Protein AF-A0A816P0X6-F1 (afdb_monomer_lite)

pLDDT: mean 77.5, std 14.36, range [36.81, 95.94]

Sequence (142 aa):
MWVSNVVLVALYEQNDKPSSALEFIQQKLGGPSVSDYKKLQSEKSDLQIKDNEVFAKHQGTLRENFYMIGWNGNGVYRVLKIDQLDATELNLSEDFTAYTKKECYELLKRIHKENKATGGLKFVTLCYGIIGLCSFVSSYGR

Organism: Brassica napus (NCBI:txid3708)

Secondary structure (DSSP, 8-state):
-----PPP-----TTS--S-HHHHHHHHHTPPPHHHHHHHHHHHHHHHHHHHHHHHHHHTT---EEEEEEE-SSS-EEEEEEEEEETTEEEEEEEEEEE-HHHHHHHHHHHHHHTGGGT--------S--------------

Radius of gyration: 30.22 Å; chains: 1; bounding box: 67×40×77 Å

InterPro domains:
  IPR026060 Associate of Myc 1 [PTHR13168] (7-104)

Structure (mmCIF, N/CA/C/O backbone):
data_AF-A0A816P0X6-F1
#
_entry.id   AF-A0A816P0X6-F1
#
loop_
_atom_site.group_PDB
_atom_site.id
_atom_site.type_symbol
_atom_site.label_atom_id
_atom_site.label_alt_id
_atom_site.label_comp_id
_atom_site.label_asym_id
_atom_site.label_entity_id
_atom_site.label_seq_id
_atom_site.pdbx_PDB_ins_code
_atom_site.Cartn_x
_atom_site.Cartn_y
_atom_site.Cartn_z
_atom_site.occupancy
_atom_site.B_iso_or_equiv
_atom_site.auth_seq_id
_atom_site.auth_comp_id
_atom_site.auth_asym_id
_atom_site.auth_atom_id
_atom_site.pdbx_PDB_model_num
ATOM 1 N N . MET A 1 1 ? -37.899 25.932 14.305 1.00 36.81 1 MET A N 1
ATOM 2 C CA . MET A 1 1 ? -37.951 24.630 15.000 1.00 36.81 1 MET A CA 1
ATOM 3 C C . MET A 1 1 ? -38.553 24.899 16.372 1.00 36.81 1 MET A C 1
ATOM 5 O O . MET A 1 1 ? -37.946 25.641 17.132 1.00 36.81 1 MET A O 1
ATOM 9 N N . TRP A 1 2 ? -39.789 24.466 16.628 1.00 37.56 2 TRP A N 1
ATOM 10 C CA . TRP A 1 2 ? -40.467 24.733 17.901 1.00 37.56 2 TRP A CA 1
ATOM 11 C C . TRP A 1 2 ? -39.951 23.751 18.952 1.00 37.56 2 TRP A C 1
ATOM 13 O O . TRP A 1 2 ? -40.060 22.543 18.761 1.00 37.56 2 TRP A O 1
ATOM 23 N N . VAL A 1 3 ? -39.364 24.259 20.035 1.00 46.69 3 VAL A N 1
ATOM 24 C CA . VAL A 1 3 ? -39.043 23.442 21.209 1.00 46.69 3 VAL A CA 1
ATOM 25 C C . VAL A 1 3 ? -40.309 23.377 22.057 1.00 46.69 3 VAL A C 1
ATOM 27 O O . VAL A 1 3 ? -40.685 24.352 22.704 1.00 46.69 3 VAL A O 1
ATOM 30 N N . SER A 1 4 ? -41.009 22.249 22.007 1.00 46.84 4 SER A N 1
ATOM 31 C CA . SER A 1 4 ? -42.139 21.970 22.891 1.00 46.84 4 SER A CA 1
ATOM 32 C C . SER A 1 4 ? -41.598 21.544 24.256 1.00 46.84 4 SER A C 1
ATOM 34 O O . SER A 1 4 ? -41.082 20.439 24.397 1.00 46.84 4 SER A O 1
ATOM 36 N N . ASN A 1 5 ? -41.702 22.407 25.267 1.00 45.88 5 ASN A N 1
ATOM 37 C CA . ASN A 1 5 ? -41.399 22.026 26.647 1.00 45.88 5 ASN A CA 1
ATOM 38 C C . ASN A 1 5 ? -42.607 21.287 27.232 1.00 45.88 5 ASN A C 1
ATOM 40 O O . ASN A 1 5 ? -43.626 21.905 27.535 1.00 45.88 5 ASN A O 1
ATOM 44 N N . VAL A 1 6 ? -42.503 19.966 27.379 1.00 63.97 6 VAL A N 1
ATOM 45 C CA . VAL A 1 6 ? -43.504 19.155 28.084 1.00 63.97 6 VAL A CA 1
ATOM 46 C C . VAL A 1 6 ? -43.040 18.990 29.528 1.00 63.97 6 VAL A C 1
ATOM 48 O O . VAL A 1 6 ? -41.991 18.403 29.781 1.00 63.97 6 VAL A O 1
ATOM 51 N N . VAL A 1 7 ? -43.808 19.526 30.478 1.00 60.81 7 VAL A N 1
ATOM 52 C CA . VAL A 1 7 ? -43.558 19.357 31.916 1.00 60.81 7 VAL A CA 1
ATOM 53 C C . VAL A 1 7 ? -44.430 18.214 32.418 1.00 60.81 7 VAL A C 1
ATOM 55 O O . VAL A 1 7 ? -45.655 18.289 32.337 1.00 60.81 7 VAL A O 1
ATOM 58 N N . LEU A 1 8 ? -43.807 17.155 32.933 1.00 60.16 8 LEU A N 1
ATOM 59 C CA . LEU A 1 8 ? -44.525 16.053 33.564 1.00 60.16 8 LEU A CA 1
ATOM 60 C C . LEU A 1 8 ? -44.734 16.374 35.049 1.00 60.16 8 LEU A C 1
ATOM 62 O O . LEU A 1 8 ? -43.766 16.587 35.777 1.00 60.16 8 LEU A O 1
ATOM 66 N N . VAL A 1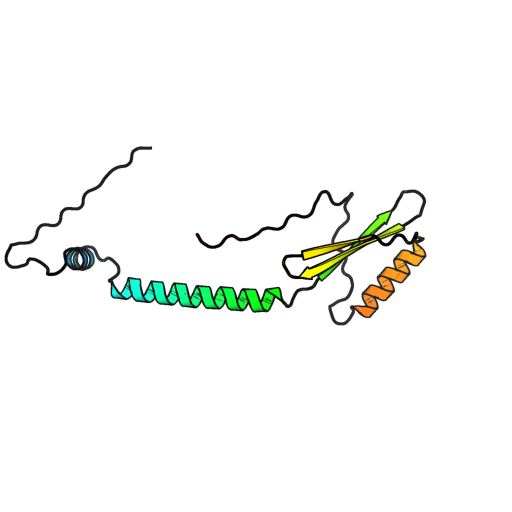 9 ? -45.989 16.408 35.499 1.00 61.00 9 VAL A N 1
ATOM 67 C CA . VAL A 1 9 ? -46.348 16.649 36.903 1.00 61.00 9 VAL A CA 1
ATOM 68 C C . VAL A 1 9 ? -46.955 15.372 37.469 1.00 61.00 9 VAL A C 1
ATOM 70 O O . VAL A 1 9 ? -47.988 14.914 36.988 1.00 61.00 9 VAL A O 1
ATOM 73 N N . ALA A 1 10 ? -46.320 14.800 38.490 1.00 64.00 10 ALA A N 1
ATOM 74 C CA . ALA A 1 10 ? -46.867 13.688 39.256 1.00 64.00 10 ALA A CA 1
ATOM 75 C C . ALA A 1 10 ? -47.140 14.166 40.689 1.00 64.00 10 ALA A C 1
ATOM 77 O O . ALA A 1 10 ? -46.236 14.665 41.360 1.00 64.00 10 ALA A O 1
ATOM 78 N N . LEU A 1 11 ? -48.395 14.060 41.131 1.00 65.38 11 LEU A N 1
ATOM 79 C CA . LEU A 1 11 ? -48.824 14.446 42.476 1.00 65.38 11 LEU A CA 1
ATOM 80 C C . LEU A 1 11 ? -48.692 13.249 43.426 1.00 65.38 11 LEU A C 1
ATOM 82 O O . LEU A 1 11 ? -48.991 12.118 43.045 1.00 65.38 11 LEU A O 1
ATOM 86 N N . TYR A 1 12 ? -48.254 13.509 44.656 1.00 63.94 12 TYR A N 1
ATOM 87 C CA . TYR A 1 12 ? -48.235 12.546 45.759 1.00 63.94 12 TYR A CA 1
ATOM 88 C C . TYR A 1 12 ? -48.976 13.146 46.959 1.00 63.94 12 TYR A C 1
ATOM 90 O O . TYR A 1 12 ? -48.943 14.362 47.167 1.00 63.94 12 TYR A O 1
ATOM 98 N N . GLU A 1 13 ? -49.643 12.310 47.751 1.00 72.69 13 GLU A N 1
ATOM 99 C CA . GLU A 1 13 ? -50.240 12.739 49.017 1.00 72.69 13 GLU A CA 1
ATOM 100 C C . GLU A 1 13 ? -49.154 12.930 50.084 1.00 72.69 13 GLU A C 1
ATOM 102 O O . GLU A 1 13 ? -48.095 12.306 50.038 1.00 72.69 13 GLU A O 1
ATOM 107 N N . GLN A 1 14 ? -49.389 13.816 51.053 1.00 61.03 14 GLN A N 1
ATOM 108 C CA . GLN A 1 14 ? -48.359 14.271 51.998 1.00 61.03 14 GLN A CA 1
ATOM 109 C C . GLN A 1 14 ? -47.776 13.138 52.867 1.00 61.03 14 GLN A C 1
ATOM 111 O O . GLN A 1 14 ? -46.626 13.237 53.291 1.00 61.03 14 GLN A O 1
ATOM 116 N N . ASN A 1 15 ? -48.539 12.057 53.063 1.00 64.06 15 ASN A N 1
ATOM 117 C CA . ASN A 1 15 ? -48.121 10.853 53.787 1.00 64.06 15 ASN A CA 1
ATOM 118 C C . ASN A 1 15 ? -47.362 9.834 52.912 1.00 64.06 15 ASN A C 1
ATOM 120 O O . ASN A 1 15 ? -46.619 9.025 53.456 1.00 64.06 15 ASN A O 1
ATOM 124 N N . ASP A 1 16 ? -47.480 9.922 51.583 1.00 64.94 16 ASP A N 1
ATOM 125 C CA . ASP A 1 16 ? -46.831 9.037 50.597 1.00 64.94 16 ASP A CA 1
ATOM 126 C C . ASP A 1 16 ? -45.695 9.748 49.841 1.00 64.94 16 ASP A C 1
ATOM 128 O O . ASP A 1 16 ? -45.273 9.330 48.758 1.00 64.94 16 ASP A O 1
ATOM 132 N N . LYS A 1 17 ? -45.201 10.865 50.389 1.00 68.94 17 LYS A N 1
ATOM 133 C CA . LYS A 1 17 ? -44.130 11.651 49.778 1.00 68.94 17 LYS A CA 1
ATOM 134 C C . LYS A 1 17 ? -42.867 10.792 49.633 1.00 68.94 17 LYS A C 1
ATOM 136 O O . LYS A 1 17 ? -42.274 10.420 50.647 1.00 68.94 17 LYS A O 1
ATOM 141 N N . PRO A 1 18 ? -42.402 10.521 48.401 1.00 68.50 18 PRO A N 1
ATOM 142 C CA . PRO A 1 18 ? -41.218 9.705 48.194 1.00 68.50 18 PRO A CA 1
ATOM 143 C C . PRO A 1 18 ? -39.973 10.435 48.708 1.00 68.50 18 PRO A C 1
ATOM 145 O O . PRO A 1 18 ? -39.845 11.656 48.582 1.00 68.50 18 PRO A O 1
ATOM 148 N N . SER A 1 19 ? -39.021 9.673 49.243 1.00 75.62 19 SER A N 1
ATOM 149 C CA . SER A 1 19 ? -37.697 10.169 49.646 1.00 75.62 19 SER A CA 1
ATOM 150 C C . SER A 1 19 ? -36.894 10.723 48.460 1.00 75.62 19 SER A C 1
ATOM 152 O O . SER A 1 19 ? -36.044 11.593 48.643 1.00 75.62 19 SER A O 1
ATOM 154 N N . SER A 1 20 ? -37.191 10.258 47.241 1.00 78.56 20 SER A N 1
ATOM 155 C CA . SER A 1 20 ? -36.608 10.716 45.981 1.00 78.56 20 SER A CA 1
ATOM 156 C C . SER A 1 20 ? -37.688 10.852 44.906 1.00 78.56 20 SER A C 1
ATOM 158 O O . SER A 1 20 ? -38.315 9.873 44.499 1.00 78.56 20 SER A O 1
ATOM 160 N N . ALA A 1 21 ? -37.880 12.070 44.393 1.00 72.06 21 ALA A N 1
ATOM 161 C CA . ALA A 1 21 ? -38.797 12.317 43.278 1.00 72.06 21 ALA A CA 1
ATOM 162 C C . ALA A 1 21 ? -38.399 11.526 42.016 1.00 72.06 21 ALA A C 1
ATOM 164 O O . ALA A 1 21 ? -39.260 11.117 41.242 1.00 72.06 21 ALA A O 1
ATOM 165 N N . LEU A 1 22 ? -37.098 11.276 41.830 1.00 72.06 22 LEU A N 1
ATOM 166 C CA . LEU A 1 22 ? -36.571 10.558 40.673 1.00 72.06 22 LEU A CA 1
ATOM 167 C C . LEU A 1 22 ? -36.941 9.068 40.710 1.00 72.06 22 LEU A C 1
ATOM 169 O O . LEU A 1 22 ? -37.373 8.522 39.699 1.00 72.06 22 LEU A O 1
ATOM 173 N N . GLU A 1 23 ? -36.839 8.431 41.880 1.00 71.62 23 GLU A N 1
ATOM 174 C CA . GLU A 1 23 ? -37.209 7.018 42.062 1.00 71.62 23 GLU A CA 1
ATOM 175 C C . GLU A 1 23 ? -38.715 6.802 41.903 1.00 71.62 23 GLU A C 1
ATOM 177 O O . GLU A 1 23 ? -39.139 5.836 41.274 1.00 71.62 23 GLU A O 1
ATOM 182 N N . PHE A 1 24 ? -39.529 7.734 42.408 1.00 73.62 24 PHE A N 1
ATOM 183 C CA . PHE A 1 24 ? -40.983 7.693 42.249 1.00 73.62 24 PHE A CA 1
ATOM 184 C C . PHE A 1 24 ? -41.404 7.751 40.778 1.00 73.62 24 PHE A C 1
ATOM 186 O O . PHE A 1 24 ? -42.234 6.961 40.326 1.00 73.62 24 PHE A O 1
ATOM 193 N N . ILE A 1 25 ? -40.792 8.659 40.013 1.00 74.62 25 ILE A N 1
ATOM 194 C CA . ILE A 1 25 ? -41.027 8.785 38.572 1.00 74.62 25 ILE A CA 1
ATOM 195 C C . ILE A 1 25 ? -40.566 7.514 37.843 1.00 74.62 25 ILE A C 1
ATOM 197 O O . ILE A 1 25 ? -41.308 6.992 37.011 1.00 74.62 25 ILE A O 1
ATOM 201 N N . GLN A 1 26 ? -39.389 6.972 38.179 1.00 72.94 26 GLN A N 1
ATOM 202 C CA . GLN A 1 26 ? -38.873 5.730 37.590 1.00 72.94 26 G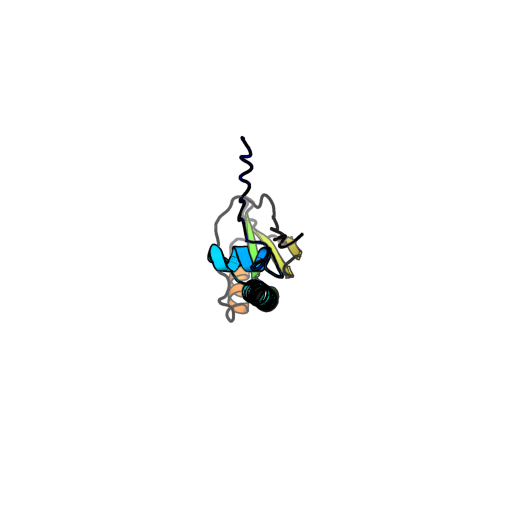LN A CA 1
ATOM 203 C C . GLN A 1 26 ? -39.794 4.531 37.858 1.00 72.94 26 GLN A C 1
ATOM 205 O O . GLN A 1 26 ? -40.120 3.805 36.919 1.00 72.94 26 GLN A O 1
ATOM 210 N N . GLN A 1 27 ? -40.274 4.363 39.096 1.00 71.06 27 GLN A N 1
ATOM 211 C CA . GLN A 1 27 ? -41.206 3.292 39.467 1.00 71.06 27 GLN A CA 1
ATOM 212 C C . GLN A 1 27 ? -42.554 3.395 38.749 1.00 71.06 27 GLN A C 1
ATOM 214 O O . GLN A 1 27 ? -43.116 2.374 38.360 1.00 71.06 27 GLN A O 1
ATOM 219 N N . LYS A 1 28 ? -43.102 4.607 38.597 1.00 73.56 28 LYS A N 1
ATOM 220 C CA . LYS A 1 28 ? -44.436 4.809 38.010 1.00 73.56 28 LYS A CA 1
ATOM 221 C C . LYS A 1 28 ? -44.445 4.799 36.485 1.00 73.56 28 LYS A C 1
ATOM 223 O O . LYS A 1 28 ? -45.456 4.413 35.906 1.00 73.56 28 LYS A O 1
ATOM 228 N N . LEU A 1 29 ? -43.357 5.224 35.845 1.00 71.56 29 LEU A N 1
ATOM 229 C CA . LEU A 1 29 ? -43.274 5.345 34.385 1.00 71.56 29 LEU A CA 1
ATOM 230 C C . LEU A 1 29 ? -42.446 4.236 33.720 1.00 71.56 29 LEU A C 1
ATOM 232 O O . LEU A 1 29 ? -42.415 4.170 32.496 1.00 71.56 29 LEU A O 1
ATOM 236 N N . GLY A 1 30 ? -41.795 3.363 34.498 1.00 67.62 30 GLY A N 1
ATOM 237 C CA . GLY A 1 30 ? -41.038 2.219 33.975 1.00 67.62 30 GLY A CA 1
ATOM 238 C C . GLY A 1 30 ? -39.676 2.588 33.378 1.00 67.62 30 GLY A C 1
ATOM 239 O O . GLY A 1 30 ? -39.254 1.991 32.391 1.00 67.62 30 GLY A O 1
ATOM 240 N N . GLY A 1 31 ? -38.998 3.590 33.946 1.00 69.94 31 GLY A N 1
ATOM 241 C CA . GLY A 1 31 ? -37.660 4.006 33.513 1.00 69.94 31 GLY A CA 1
ATOM 242 C C . GLY A 1 31 ? -36.542 3.134 34.108 1.00 69.94 31 GLY A C 1
ATOM 243 O O . GLY A 1 31 ? -36.742 2.548 35.173 1.00 69.94 31 GLY A O 1
ATOM 244 N N . PRO A 1 32 ? -35.353 3.067 33.475 1.00 70.38 32 PRO A N 1
ATOM 245 C CA . PRO A 1 32 ? -34.205 2.356 34.035 1.00 70.38 32 PRO A CA 1
ATOM 246 C C . PRO A 1 32 ? -33.870 2.881 35.434 1.00 70.38 32 PRO A C 1
ATOM 248 O O . PRO A 1 32 ? -33.910 4.090 35.679 1.00 70.38 32 PRO A O 1
ATOM 251 N N . SER A 1 33 ? -33.535 1.982 36.356 1.00 76.25 33 SER A N 1
ATOM 252 C CA . SER A 1 33 ? -33.156 2.358 37.718 1.00 76.25 33 SER A CA 1
ATOM 253 C C . SER A 1 33 ? -31.778 3.028 37.747 1.00 76.25 33 SER A C 1
ATOM 255 O O . SER A 1 33 ? -30.953 2.857 36.847 1.00 76.25 33 SER A O 1
ATOM 257 N N . VAL A 1 34 ? -31.468 3.757 38.822 1.00 76.00 34 VAL A N 1
ATOM 258 C CA . VAL A 1 34 ? -30.124 4.333 39.046 1.00 76.00 34 VAL A CA 1
ATOM 259 C C . VAL A 1 34 ? -29.024 3.258 39.001 1.00 76.00 34 VAL A C 1
ATOM 261 O O . VAL A 1 34 ? -27.924 3.516 38.507 1.00 76.00 34 VAL A O 1
ATOM 264 N N . SER A 1 35 ? -29.311 2.041 39.476 1.00 78.88 35 SER A N 1
ATOM 265 C CA . SER A 1 35 ? -28.407 0.891 39.362 1.00 78.88 35 SER A CA 1
ATOM 266 C C . SER A 1 35 ? -28.194 0.443 37.919 1.00 78.88 35 SER A C 1
ATOM 268 O O . SER A 1 35 ? -27.059 0.133 37.558 1.00 78.88 35 SER A O 1
ATOM 270 N N . ASP A 1 36 ? -29.235 0.470 37.085 1.00 82.38 36 ASP A N 1
ATOM 271 C CA . ASP A 1 36 ? -29.125 0.124 35.665 1.00 82.38 36 ASP A CA 1
ATOM 272 C C . ASP A 1 36 ? -28.251 1.138 34.928 1.00 82.38 36 ASP A C 1
ATOM 274 O O . ASP A 1 36 ? -27.363 0.751 34.172 1.00 82.38 36 ASP A O 1
ATOM 278 N N . TYR A 1 37 ? -28.410 2.434 35.221 1.00 77.56 37 TYR A N 1
ATOM 279 C CA . TYR A 1 37 ? -27.536 3.472 34.669 1.00 77.56 37 TYR A CA 1
ATOM 280 C C . TYR A 1 37 ? -26.075 3.273 35.075 1.00 77.56 37 TYR A C 1
ATOM 282 O O . TYR A 1 37 ? -25.192 3.354 34.225 1.00 77.56 37 TYR A O 1
ATOM 290 N N . LYS A 1 38 ? -25.794 2.979 36.350 1.00 83.88 38 LYS A N 1
ATOM 291 C CA . LYS A 1 38 ? -24.420 2.705 36.806 1.00 83.88 38 LYS A CA 1
ATOM 292 C C . LYS A 1 38 ? -23.825 1.475 36.123 1.00 83.88 38 LYS A C 1
ATOM 294 O O . LYS A 1 38 ? -22.668 1.511 35.711 1.00 83.88 38 LYS A O 1
ATOM 299 N N . LYS A 1 39 ? -24.616 0.410 35.975 1.00 90.25 39 LYS A N 1
ATOM 300 C CA . LYS A 1 39 ? -24.197 -0.823 35.305 1.00 90.25 39 LYS A CA 1
ATOM 301 C C . LYS A 1 39 ? -23.880 -0.580 33.829 1.00 90.25 39 LYS A C 1
ATOM 303 O O . LYS A 1 39 ? -22.818 -0.982 33.371 1.00 90.25 39 LYS A O 1
ATOM 308 N N . LEU A 1 40 ? -24.744 0.147 33.122 1.00 87.12 40 LEU A N 1
ATOM 309 C CA . LEU A 1 40 ? -24.527 0.528 31.725 1.00 87.12 40 LEU A CA 1
ATOM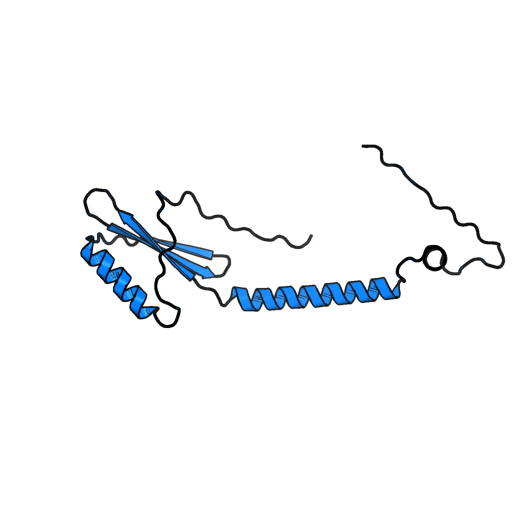 310 C C . LEU A 1 40 ? -23.298 1.425 31.545 1.00 87.12 40 LEU A C 1
ATOM 312 O O . LEU A 1 40 ? -22.570 1.275 30.569 1.00 87.12 40 LEU A O 1
ATOM 316 N N . GLN A 1 41 ? -23.036 2.343 32.480 1.00 81.75 41 GLN A N 1
ATOM 317 C CA . GLN A 1 41 ? -21.824 3.166 32.435 1.00 81.75 41 GLN A CA 1
ATOM 318 C C . GLN A 1 41 ? -20.563 2.317 32.617 1.00 81.75 41 GLN A C 1
ATOM 320 O O . GLN A 1 41 ? -19.593 2.515 31.887 1.00 81.75 41 GLN A O 1
ATOM 325 N N . SER A 1 42 ? -20.585 1.340 33.531 1.00 90.81 42 SER A N 1
ATOM 326 C CA . SER A 1 42 ? -19.487 0.376 33.678 1.00 90.81 42 SER A CA 1
ATOM 327 C C . SER A 1 42 ? -19.270 -0.400 32.382 1.00 90.81 42 SER A C 1
ATOM 329 O O . SER A 1 42 ? -18.167 -0.400 31.853 1.00 90.81 42 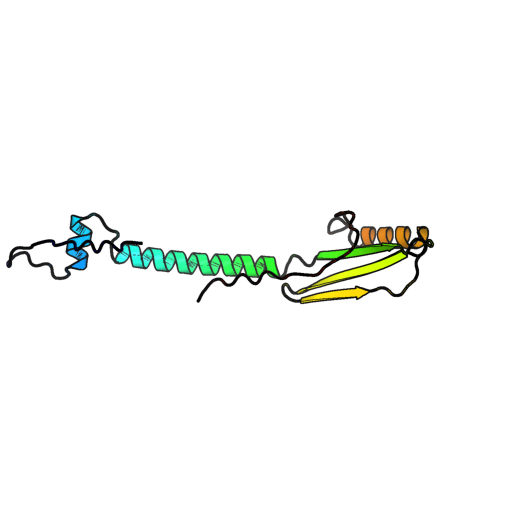SER A O 1
ATOM 331 N N . GLU A 1 43 ? -20.333 -0.969 31.812 1.00 91.31 43 GLU A N 1
ATOM 332 C CA . GLU A 1 43 ? -20.252 -1.759 30.581 1.00 91.31 43 GLU A CA 1
ATOM 333 C C . GLU A 1 43 ? -19.739 -0.938 29.392 1.00 91.31 43 GLU A C 1
ATOM 335 O O . GLU A 1 43 ? -18.889 -1.406 28.638 1.00 91.31 43 GLU A O 1
ATOM 340 N N . LYS A 1 44 ? -20.186 0.316 29.251 1.00 87.31 44 LYS A N 1
ATOM 341 C CA . LYS A 1 44 ? -19.668 1.236 28.231 1.00 87.31 44 LYS A CA 1
ATOM 342 C C . LYS A 1 44 ? -18.174 1.505 28.424 1.00 87.31 44 LYS A C 1
ATOM 344 O O . LYS A 1 44 ? -17.443 1.547 27.440 1.00 87.31 44 LYS A O 1
ATOM 349 N N . SER A 1 45 ? -17.728 1.658 29.669 1.00 90.56 45 SER A N 1
ATOM 350 C CA . SER A 1 45 ? -16.311 1.853 30.005 1.00 90.56 45 SER A CA 1
ATOM 351 C C . SER A 1 45 ? -15.484 0.621 29.630 1.00 90.56 45 SER A C 1
ATOM 353 O O . SER A 1 45 ? -14.454 0.737 28.970 1.00 90.56 45 SER A O 1
ATOM 355 N N . ASP A 1 46 ? -15.973 -0.567 29.989 1.00 93.75 46 ASP A N 1
ATOM 356 C CA . ASP A 1 46 ? -15.319 -1.847 29.708 1.00 93.75 46 ASP A CA 1
ATOM 357 C C . ASP A 1 46 ? -15.243 -2.131 28.200 1.00 93.75 46 ASP A C 1
ATOM 359 O O . ASP A 1 46 ? -14.219 -2.599 27.694 1.00 93.75 46 ASP A O 1
ATOM 363 N N . LEU A 1 47 ? -16.311 -1.816 27.459 1.00 88.94 47 LEU A N 1
ATOM 364 C CA . LEU A 1 47 ? -16.340 -1.885 25.996 1.00 88.94 47 LEU A CA 1
ATOM 365 C C . LEU A 1 47 ? -15.336 -0.919 25.373 1.00 88.94 47 LEU A C 1
ATOM 367 O O . LEU A 1 47 ? -14.617 -1.299 24.459 1.00 88.94 47 LEU A O 1
ATOM 371 N N . GLN A 1 48 ? -15.235 0.298 25.900 1.00 86.12 48 GLN A N 1
ATOM 372 C CA . GLN A 1 48 ? -14.298 1.299 25.401 1.00 86.12 48 GLN A CA 1
ATOM 373 C C . GLN A 1 48 ? -12.838 0.877 25.629 1.00 86.12 48 GLN A C 1
ATOM 375 O O . GLN A 1 48 ? -11.982 1.111 24.778 1.00 86.12 48 GLN A O 1
ATOM 380 N N . ILE A 1 49 ? -12.550 0.193 26.739 1.00 89.56 49 ILE A N 1
ATOM 381 C CA . ILE A 1 49 ? -11.239 -0.418 26.993 1.00 89.56 49 ILE A CA 1
ATOM 382 C C . ILE A 1 49 ? -10.967 -1.548 25.995 1.00 89.56 49 ILE A C 1
ATOM 384 O O . ILE A 1 49 ? -9.881 -1.591 25.420 1.00 89.56 49 ILE A O 1
ATOM 388 N N . LYS A 1 50 ? -11.944 -2.430 25.747 1.00 86.12 50 LYS A N 1
ATOM 389 C CA . LYS A 1 50 ? -11.812 -3.507 24.752 1.00 86.12 50 LYS A CA 1
ATOM 390 C C . LYS A 1 50 ? -11.606 -2.975 23.340 1.00 86.12 50 LYS A C 1
ATOM 392 O O . LYS A 1 50 ? -10.742 -3.493 22.641 1.00 86.12 50 LYS A O 1
ATOM 397 N N . ASP A 1 51 ? -12.342 -1.947 22.934 1.00 81.12 51 ASP A N 1
ATOM 398 C CA . ASP A 1 51 ? -12.171 -1.305 21.630 1.00 81.12 51 ASP A CA 1
ATOM 399 C C . ASP A 1 51 ? -10.772 -0.706 21.502 1.00 81.12 51 ASP A C 1
ATOM 401 O O . ASP A 1 51 ? -10.093 -0.942 20.504 1.00 81.12 51 ASP A O 1
ATOM 405 N N . ASN A 1 52 ? -10.290 -0.011 22.537 1.00 80.56 52 ASN A N 1
ATOM 406 C CA . ASN A 1 52 ? -8.932 0.529 22.561 1.00 80.56 52 ASN A CA 1
ATOM 407 C C . ASN A 1 52 ? -7.865 -0.576 22.522 1.00 80.56 52 ASN A C 1
ATOM 409 O O . ASN A 1 52 ? -6.849 -0.426 21.848 1.00 80.56 52 ASN A O 1
ATOM 413 N N . GLU A 1 53 ? -8.081 -1.698 23.209 1.00 82.81 53 GLU A N 1
ATOM 414 C CA . GLU A 1 53 ? -7.164 -2.841 23.205 1.00 82.81 53 GLU A CA 1
ATOM 415 C C . GLU A 1 53 ? -7.141 -3.544 21.839 1.00 82.81 53 GLU A C 1
ATOM 417 O O . GLU A 1 53 ? -6.073 -3.881 21.324 1.00 82.81 53 GLU A O 1
ATOM 422 N N . VAL A 1 54 ? -8.309 -3.746 21.223 1.00 77.44 54 VAL A N 1
ATOM 423 C CA . VAL A 1 54 ? -8.437 -4.283 19.863 1.00 77.44 54 VAL A CA 1
ATOM 424 C C . VAL A 1 54 ? -7.767 -3.336 18.874 1.00 77.44 54 VAL A C 1
ATOM 426 O O . VAL A 1 54 ? -6.982 -3.794 18.045 1.00 77.44 54 VAL A O 1
ATOM 429 N N . PHE A 1 55 ? -8.000 -2.031 18.992 1.00 67.62 55 PHE A N 1
ATOM 430 C CA . PHE A 1 55 ? -7.356 -1.021 18.164 1.00 67.62 55 PHE A CA 1
ATOM 431 C C . PHE A 1 55 ? -5.832 -1.059 18.323 1.00 67.62 55 PHE A C 1
ATOM 43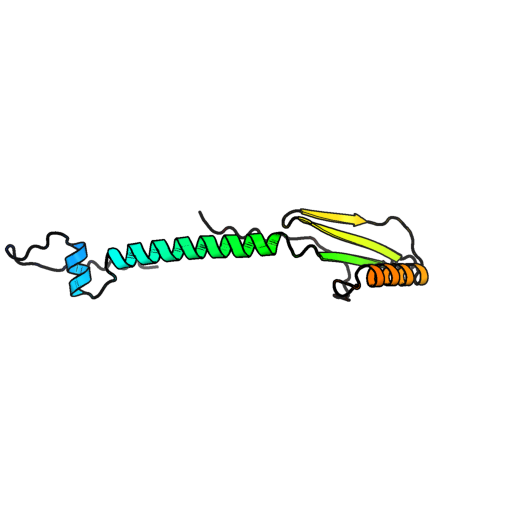3 O O . PHE A 1 55 ? -5.131 -1.189 17.325 1.00 67.62 55 PHE A O 1
ATOM 440 N N . ALA A 1 56 ? -5.309 -1.077 19.552 1.00 67.50 56 ALA A N 1
ATOM 441 C CA . ALA A 1 56 ? -3.872 -1.163 19.819 1.00 67.50 56 ALA A CA 1
ATOM 442 C C . ALA A 1 56 ? -3.236 -2.451 19.259 1.00 67.50 56 ALA A C 1
ATOM 444 O O . ALA A 1 56 ? -2.134 -2.414 18.711 1.00 67.50 56 ALA A O 1
ATOM 445 N N . LYS A 1 57 ? -3.941 -3.589 19.327 1.00 66.19 57 LYS A N 1
ATOM 446 C CA . LYS A 1 57 ? -3.492 -4.860 18.728 1.00 66.19 57 LYS A CA 1
ATOM 447 C C . LYS A 1 57 ? -3.433 -4.808 17.195 1.00 66.19 57 LYS A C 1
ATOM 449 O O . LYS A 1 57 ? -2.546 -5.420 16.599 1.00 66.19 57 LYS A O 1
ATOM 454 N N . HIS A 1 58 ? -4.345 -4.080 16.550 1.00 60.16 58 HIS A N 1
ATOM 455 C CA . HIS A 1 58 ? -4.398 -3.965 15.086 1.00 60.16 58 HIS A CA 1
ATOM 456 C C . HIS A 1 58 ? -3.527 -2.823 14.534 1.00 60.16 58 HIS A C 1
ATOM 458 O O . HIS A 1 58 ? -3.038 -2.911 13.411 1.00 60.16 58 HIS A O 1
ATOM 464 N N . GLN A 1 59 ? -3.258 -1.786 15.332 1.00 55.16 59 GLN A N 1
ATOM 465 C CA . GLN A 1 59 ? -2.433 -0.633 14.958 1.00 55.16 59 GLN A CA 1
ATOM 466 C C . GLN A 1 59 ? -0.957 -1.009 14.726 1.00 55.16 59 GLN A C 1
ATOM 468 O O . GLN A 1 59 ? -0.280 -0.376 13.921 1.00 55.16 59 GLN A O 1
ATOM 473 N N . GLY A 1 60 ? -0.461 -2.055 15.400 1.00 51.88 60 GLY A N 1
ATOM 474 C CA . GLY A 1 60 ? 0.924 -2.529 15.281 1.00 51.88 60 GLY A CA 1
ATOM 475 C C . GLY A 1 60 ? 1.165 -3.644 14.254 1.00 51.88 60 GLY A C 1
ATOM 476 O O . GLY A 1 60 ? 2.310 -4.056 14.087 1.00 51.88 60 GLY A O 1
ATOM 477 N N . THR A 1 61 ? 0.125 -4.172 13.597 1.00 52.34 61 THR A N 1
ATOM 478 C CA . THR A 1 61 ? 0.220 -5.440 12.839 1.00 52.34 61 THR A CA 1
ATOM 479 C C . THR A 1 61 ? 0.017 -5.323 11.329 1.00 52.34 61 THR A C 1
ATOM 481 O O . THR A 1 61 ? 0.347 -6.265 10.611 1.00 52.34 61 THR A O 1
ATOM 484 N N . LEU A 1 62 ? -0.437 -4.179 10.812 1.00 57.06 62 LEU A N 1
ATOM 485 C CA . LEU A 1 62 ? -0.676 -3.974 9.378 1.00 57.06 62 LEU A CA 1
ATOM 486 C C . LEU A 1 62 ? 0.283 -2.920 8.816 1.00 57.06 62 LEU A C 1
ATOM 488 O O . LEU A 1 62 ? -0.113 -1.811 8.480 1.00 57.06 62 LEU A O 1
ATOM 492 N N . ARG A 1 63 ? 1.574 -3.259 8.746 1.00 66.75 63 ARG A N 1
ATOM 493 C CA . ARG A 1 63 ? 2.545 -2.473 7.971 1.00 66.75 63 ARG A CA 1
ATOM 494 C C . ARG A 1 63 ? 2.479 -2.934 6.521 1.00 66.75 63 ARG A C 1
ATOM 496 O O . ARG A 1 63 ? 3.088 -3.942 6.163 1.00 66.75 63 ARG A O 1
ATOM 503 N N . GLU A 1 64 ? 1.703 -2.232 5.705 1.00 75.81 64 GLU A N 1
ATOM 504 C CA . GLU A 1 64 ? 1.638 -2.475 4.265 1.00 75.81 64 GLU A CA 1
ATOM 505 C C . GLU A 1 64 ? 2.550 -1.491 3.525 1.00 75.81 64 GLU A C 1
ATOM 507 O O . GLU A 1 64 ? 2.494 -0.280 3.739 1.00 75.81 64 GLU A O 1
ATOM 512 N N . ASN A 1 65 ? 3.400 -2.020 2.642 1.00 84.31 65 ASN A N 1
ATOM 513 C CA . ASN A 1 65 ? 4.222 -1.209 1.747 1.00 84.31 65 ASN A CA 1
ATOM 514 C C . ASN A 1 65 ? 3.564 -1.191 0.369 1.00 84.31 65 ASN A C 1
ATOM 516 O O . ASN A 1 65 ? 3.315 -2.250 -0.216 1.00 84.31 65 ASN A O 1
ATOM 520 N N . PHE A 1 66 ? 3.334 0.000 -0.175 1.00 88.19 66 PHE A N 1
ATOM 521 C CA . PHE A 1 66 ? 2.798 0.160 -1.522 1.00 88.19 66 PHE A CA 1
ATOM 522 C C . PHE A 1 66 ? 3.896 0.586 -2.490 1.00 88.19 66 PHE A C 1
ATOM 524 O O . PHE A 1 66 ? 4.806 1.344 -2.153 1.00 88.19 66 PHE A O 1
ATOM 531 N N . TYR A 1 67 ? 3.787 0.100 -3.722 1.00 91.12 67 TYR A N 1
ATOM 532 C CA . TYR A 1 67 ? 4.695 0.434 -4.810 1.00 91.12 67 TYR A CA 1
ATOM 533 C C . TYR A 1 67 ? 3.874 0.939 -5.988 1.00 91.12 67 TYR A C 1
ATOM 535 O O . TYR A 1 67 ? 2.958 0.256 -6.449 1.00 91.12 67 TYR A O 1
ATOM 543 N N . MET A 1 68 ? 4.214 2.119 -6.492 1.00 91.88 68 MET A N 1
ATOM 544 C CA . MET A 1 68 ? 3.608 2.694 -7.685 1.00 91.88 68 MET A CA 1
ATOM 545 C C . MET A 1 68 ? 4.657 2.797 -8.786 1.00 91.88 68 MET A C 1
ATOM 547 O O . MET A 1 68 ? 5.770 3.267 -8.561 1.00 91.88 68 MET A O 1
ATOM 551 N N . ILE A 1 69 ? 4.296 2.348 -9.987 1.00 93.00 69 ILE A N 1
ATOM 552 C CA . ILE A 1 69 ? 5.176 2.381 -11.153 1.00 93.00 69 ILE A CA 1
ATOM 553 C C . ILE A 1 69 ? 4.736 3.516 -12.069 1.00 93.00 69 ILE A C 1
ATOM 555 O O . ILE A 1 69 ? 3.656 3.465 -12.654 1.00 93.00 69 ILE A O 1
ATOM 559 N N . GLY A 1 70 ? 5.581 4.534 -12.193 1.00 92.25 70 GLY A N 1
ATOM 560 C CA . GLY A 1 70 ? 5.406 5.626 -13.142 1.00 92.25 70 GLY A CA 1
ATOM 561 C C . GLY A 1 70 ? 6.089 5.313 -14.469 1.00 92.25 70 GLY A C 1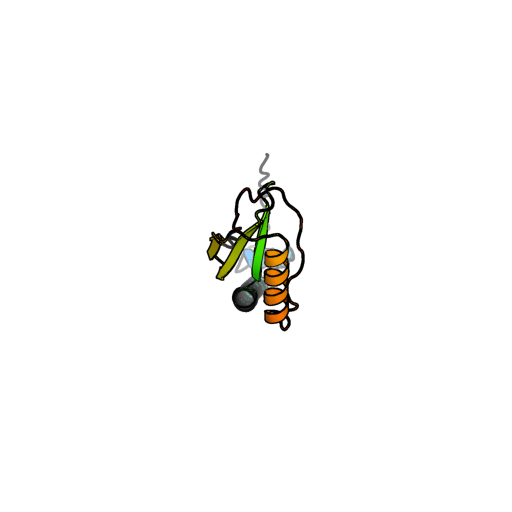
ATOM 562 O O . GLY A 1 70 ? 7.172 4.733 -14.490 1.00 92.25 70 GLY A O 1
ATOM 563 N N . TRP A 1 71 ? 5.480 5.728 -15.579 1.00 90.94 71 TRP A N 1
ATOM 564 C CA . TRP A 1 71 ? 6.068 5.648 -16.917 1.00 90.94 71 TRP A CA 1
ATOM 565 C C . TRP A 1 71 ? 6.005 7.015 -17.590 1.00 90.94 71 TRP A C 1
ATOM 567 O O . TRP A 1 71 ? 4.966 7.670 -17.573 1.00 90.94 71 TRP A O 1
ATOM 577 N N . ASN A 1 72 ? 7.112 7.443 -18.194 1.00 88.56 72 ASN A N 1
ATOM 578 C CA . ASN A 1 72 ? 7.227 8.777 -18.786 1.00 88.56 72 ASN A CA 1
ATOM 579 C C . ASN A 1 72 ? 6.901 8.845 -20.290 1.00 88.56 72 ASN A C 1
ATOM 581 O O . ASN A 1 72 ? 7.224 9.842 -20.929 1.00 88.56 72 ASN A O 1
ATOM 585 N N . GLY A 1 73 ? 6.358 7.785 -20.894 1.00 86.94 73 GLY A N 1
ATOM 586 C CA . GLY A 1 73 ? 6.122 7.726 -22.345 1.00 86.94 73 GLY A CA 1
ATOM 587 C C . GLY A 1 73 ? 7.344 7.291 -23.168 1.00 86.94 73 GLY A C 1
ATOM 588 O O . GLY A 1 73 ? 7.205 6.572 -24.152 1.00 86.94 73 GLY A O 1
ATOM 589 N N . ASN A 1 74 ? 8.557 7.617 -22.716 1.00 89.62 74 ASN A N 1
ATOM 590 C CA . ASN A 1 74 ? 9.818 7.404 -23.443 1.00 89.62 74 ASN A CA 1
ATOM 591 C C . ASN A 1 74 ? 10.526 6.092 -23.067 1.00 89.62 74 ASN A C 1
ATOM 593 O O . ASN A 1 74 ? 11.731 5.937 -23.247 1.00 89.62 74 ASN A O 1
ATOM 597 N N . GLY A 1 75 ? 9.779 5.146 -22.499 1.00 86.75 75 GLY A N 1
ATOM 598 C CA . GLY A 1 75 ? 10.297 3.837 -22.091 1.00 86.75 75 GLY A CA 1
ATOM 599 C C . GLY A 1 75 ? 11.073 3.828 -20.770 1.00 86.75 75 GLY A C 1
ATOM 600 O O . GLY A 1 75 ? 11.602 2.777 -20.409 1.00 86.75 75 GLY A O 1
ATOM 601 N N . VAL A 1 76 ? 11.099 4.947 -20.038 1.00 91.06 76 VAL A N 1
ATOM 602 C CA . VAL A 1 76 ? 11.674 5.016 -18.690 1.00 91.06 76 VAL A CA 1
ATOM 603 C C . VAL A 1 76 ? 10.574 4.817 -17.656 1.00 91.06 76 VAL A C 1
ATOM 605 O O . VAL A 1 76 ? 9.524 5.465 -17.705 1.00 91.06 76 VAL A O 1
ATOM 608 N N . TYR A 1 77 ? 10.845 3.923 -16.715 1.00 93.19 77 TYR A N 1
ATOM 609 C CA . TYR A 1 77 ? 9.988 3.589 -15.592 1.00 93.19 77 TYR A CA 1
ATOM 610 C C . TYR A 1 77 ? 10.639 4.069 -14.297 1.00 93.19 77 TYR A C 1
ATOM 612 O O . TYR A 1 77 ? 11.859 3.995 -14.144 1.00 93.19 77 TYR A O 1
ATOM 620 N N . ARG A 1 78 ? 9.818 4.552 -13.368 1.00 91.94 78 ARG A N 1
ATOM 621 C CA . ARG A 1 78 ? 10.225 4.950 -12.018 1.00 91.94 78 ARG A CA 1
ATOM 622 C C . ARG A 1 78 ? 9.362 4.249 -10.990 1.00 91.94 78 ARG A C 1
ATOM 624 O O . ARG A 1 78 ? 8.209 3.921 -11.270 1.00 91.94 78 ARG A O 1
ATOM 631 N N . VAL A 1 79 ? 9.924 4.030 -9.812 1.00 92.12 79 VAL A N 1
ATOM 632 C CA . VAL A 1 79 ? 9.249 3.355 -8.707 1.00 92.12 79 VAL A CA 1
ATOM 633 C C . VAL A 1 79 ? 9.085 4.363 -7.582 1.00 92.12 79 VAL A C 1
ATOM 635 O O . VAL A 1 79 ? 10.058 4.940 -7.109 1.00 92.12 79 VAL A O 1
ATOM 638 N N . LEU A 1 80 ? 7.852 4.569 -7.145 1.00 90.69 80 LEU A N 1
ATOM 639 C CA . LEU A 1 80 ? 7.546 5.279 -5.913 1.00 90.69 80 LEU A CA 1
ATOM 640 C C . LEU A 1 80 ? 7.210 4.237 -4.851 1.00 90.69 80 LEU A C 1
ATOM 642 O O . LEU A 1 80 ? 6.314 3.413 -5.055 1.00 90.69 80 LEU A O 1
ATOM 646 N N . LYS A 1 81 ? 7.927 4.273 -3.731 1.00 89.81 81 LYS A N 1
ATOM 647 C CA . LYS A 1 81 ? 7.668 3.425 -2.572 1.00 89.81 81 LYS A CA 1
ATOM 648 C C . LYS A 1 81 ? 6.954 4.239 -1.500 1.00 89.81 81 LYS A C 1
ATOM 650 O O . LYS A 1 81 ? 7.331 5.372 -1.200 1.00 89.81 81 LYS A O 1
ATOM 655 N N . ILE A 1 82 ? 5.910 3.644 -0.949 1.00 87.50 82 ILE A N 1
ATOM 656 C CA . ILE A 1 82 ? 5.050 4.224 0.071 1.00 87.50 82 ILE A CA 1
ATOM 657 C C . ILE A 1 82 ? 5.116 3.287 1.272 1.00 87.50 82 ILE A C 1
ATOM 659 O O . ILE A 1 82 ? 4.555 2.192 1.236 1.00 87.50 82 ILE A O 1
ATOM 663 N N . ASP A 1 83 ? 5.830 3.709 2.307 1.00 81.94 83 ASP A N 1
ATOM 664 C CA . ASP A 1 83 ? 6.022 2.930 3.524 1.00 81.94 83 ASP A CA 1
ATOM 665 C C . ASP A 1 83 ? 5.104 3.456 4.627 1.00 81.94 83 ASP A C 1
ATOM 667 O O . ASP A 1 83 ? 5.171 4.631 5.004 1.00 81.94 83 ASP A O 1
ATOM 671 N N . GLN A 1 84 ? 4.270 2.577 5.180 1.00 71.88 84 GLN A N 1
ATOM 672 C CA . GLN A 1 84 ? 3.537 2.860 6.408 1.00 71.88 84 GLN A CA 1
ATOM 673 C C . GLN A 1 84 ? 4.399 2.416 7.595 1.00 71.88 84 GLN A C 1
ATOM 675 O O . GLN A 1 84 ? 4.366 1.259 8.018 1.00 71.88 84 GLN A O 1
ATOM 680 N N . LEU A 1 85 ? 5.247 3.330 8.078 1.00 61.97 85 LEU A N 1
ATOM 681 C CA . LEU A 1 85 ? 6.155 3.059 9.196 1.00 61.97 85 LEU A CA 1
ATOM 682 C C . LEU A 1 85 ? 5.374 2.952 10.506 1.00 61.97 85 LEU A C 1
ATOM 684 O O . LEU A 1 85 ? 5.565 1.975 11.223 1.00 61.97 85 LEU A O 1
ATOM 688 N N . ASP A 1 86 ? 4.437 3.870 10.749 1.00 60.44 86 ASP A N 1
ATOM 689 C CA . ASP A 1 86 ? 3.499 3.829 11.872 1.00 60.44 86 ASP A CA 1
ATOM 690 C C . ASP A 1 86 ? 2.101 4.276 11.417 1.00 60.44 86 ASP A C 1
ATOM 692 O O . ASP A 1 86 ? 1.935 4.882 10.358 1.00 60.44 86 ASP A O 1
ATOM 696 N N . ALA A 1 87 ? 1.070 3.988 12.216 1.00 58.41 87 ALA A N 1
ATOM 697 C CA . ALA A 1 87 ? -0.332 4.251 11.863 1.00 58.41 87 ALA A CA 1
ATOM 698 C C . ALA A 1 87 ? -0.653 5.724 11.527 1.00 58.41 87 ALA A C 1
ATOM 700 O O . ALA A 1 87 ? -1.701 6.009 10.950 1.00 58.41 87 ALA A O 1
ATOM 701 N N . THR A 1 88 ? 0.235 6.652 11.882 1.00 58.44 88 THR A N 1
ATOM 702 C CA . THR A 1 88 ? 0.099 8.098 11.673 1.00 58.44 88 THR A CA 1
ATOM 703 C C . THR A 1 88 ? 1.107 8.690 10.692 1.00 58.44 88 THR A C 1
ATOM 705 O O . THR A 1 88 ? 0.892 9.813 10.241 1.00 58.44 88 THR A O 1
ATOM 708 N N . GLU A 1 89 ? 2.174 7.969 10.335 1.00 63.38 89 GLU A N 1
ATOM 709 C CA . GLU A 1 89 ? 3.255 8.499 9.500 1.00 63.38 89 GLU A CA 1
ATOM 710 C C . GLU A 1 89 ? 3.469 7.643 8.254 1.00 63.38 89 GLU A C 1
ATOM 712 O O . GLU A 1 89 ? 3.909 6.490 8.302 1.00 63.38 89 GLU A O 1
ATOM 717 N N . LEU A 1 90 ? 3.154 8.252 7.113 1.00 71.75 90 LEU A N 1
ATOM 718 C CA . LEU A 1 90 ? 3.323 7.667 5.796 1.00 71.75 90 LEU A CA 1
ATOM 719 C C . LEU A 1 90 ? 4.541 8.307 5.131 1.00 71.75 90 LEU A C 1
ATOM 721 O O . LEU A 1 90 ? 4.597 9.524 4.954 1.00 71.75 90 LEU A O 1
ATOM 725 N N . ASN A 1 91 ? 5.514 7.477 4.768 1.00 76.00 91 ASN A N 1
ATOM 726 C CA . ASN A 1 91 ? 6.763 7.915 4.165 1.00 76.00 91 ASN A CA 1
ATOM 727 C C . ASN A 1 91 ? 6.748 7.635 2.663 1.00 76.00 91 ASN A C 1
ATOM 729 O O . ASN A 1 91 ? 6.580 6.497 2.223 1.00 76.00 91 ASN A O 1
ATOM 733 N N . LEU A 1 92 ? 6.927 8.692 1.873 1.00 82.38 92 LEU A N 1
ATOM 734 C CA . LEU A 1 92 ? 7.074 8.618 0.424 1.00 82.38 92 LEU A CA 1
ATOM 735 C C . LEU A 1 92 ? 8.560 8.653 0.077 1.00 82.38 92 LEU A C 1
ATOM 737 O O . LEU A 1 92 ? 9.258 9.598 0.438 1.00 82.38 92 LEU A O 1
ATOM 741 N N . SER A 1 93 ? 9.035 7.647 -0.651 1.00 82.06 93 SER A N 1
ATOM 742 C CA . SER A 1 93 ? 10.391 7.627 -1.199 1.00 82.06 93 SER A CA 1
ATOM 743 C C . SER A 1 93 ? 10.347 7.372 -2.703 1.00 82.06 93 SER A C 1
ATOM 745 O O . SER A 1 93 ? 9.866 6.336 -3.166 1.00 82.06 93 SER A O 1
ATOM 747 N N . GLU A 1 94 ? 10.809 8.351 -3.483 1.00 81.62 94 GLU A N 1
ATOM 748 C CA . GLU A 1 94 ? 10.995 8.183 -4.924 1.00 81.62 94 GLU A CA 1
ATOM 749 C C . GLU A 1 94 ? 12.332 7.480 -5.179 1.00 81.62 94 GLU A C 1
ATOM 751 O O . GLU A 1 94 ? 13.378 7.910 -4.689 1.00 81.62 94 GLU A O 1
ATOM 756 N N . ASP A 1 95 ? 12.304 6.404 -5.963 1.00 82.19 95 ASP A N 1
ATOM 757 C CA . ASP A 1 95 ? 13.515 5.822 -6.525 1.00 82.19 95 ASP A CA 1
ATOM 758 C C . ASP A 1 95 ? 13.922 6.626 -7.768 1.00 82.19 95 ASP A C 1
ATOM 760 O O . ASP A 1 95 ? 13.253 6.591 -8.805 1.00 82.19 95 ASP A O 1
ATOM 764 N N . PHE A 1 96 ? 15.034 7.357 -7.663 1.00 80.69 96 PHE A N 1
ATOM 765 C CA . PHE A 1 96 ? 15.588 8.150 -8.765 1.00 80.69 96 PHE A CA 1
ATOM 766 C C . PHE A 1 96 ? 16.196 7.293 -9.889 1.00 80.69 96 PHE A C 1
ATOM 768 O O . PHE A 1 96 ? 16.601 7.833 -10.922 1.00 80.69 96 PHE A O 1
ATOM 775 N N . THR A 1 97 ? 16.260 5.971 -9.719 1.00 87.81 97 THR A N 1
ATOM 776 C CA . THR A 1 97 ? 16.763 5.044 -10.733 1.00 87.81 97 THR A CA 1
ATOM 777 C C . THR A 1 97 ? 15.825 4.998 -11.939 1.00 87.81 97 THR A C 1
ATOM 779 O O . THR A 1 97 ? 14.622 4.756 -11.829 1.00 87.81 97 THR A O 1
ATOM 782 N N . ALA A 1 98 ? 16.388 5.207 -13.128 1.00 91.75 98 ALA A N 1
ATOM 783 C CA . ALA A 1 98 ? 15.680 5.040 -14.388 1.00 91.75 98 ALA A CA 1
ATOM 784 C C . ALA A 1 98 ? 15.679 3.560 -14.787 1.00 91.75 98 ALA A C 1
ATOM 786 O O . ALA A 1 98 ? 16.714 3.025 -15.179 1.00 91.75 98 ALA A O 1
ATOM 787 N N . TYR A 1 99 ? 14.519 2.909 -14.716 1.00 94.06 99 TYR A N 1
ATOM 788 C CA . TYR A 1 99 ? 14.372 1.510 -15.107 1.00 94.06 99 TYR A CA 1
ATOM 789 C C . TYR A 1 99 ? 13.857 1.377 -16.536 1.00 94.06 99 TYR A C 1
ATOM 791 O O . TYR A 1 99 ? 12.962 2.103 -16.974 1.00 94.06 99 TYR A O 1
ATOM 799 N N . THR A 1 100 ? 14.342 0.370 -17.251 1.00 94.25 100 THR A N 1
ATOM 800 C CA . THR A 1 100 ? 13.647 -0.169 -18.422 1.00 94.25 100 THR A CA 1
ATOM 801 C C . THR A 1 100 ? 12.451 -1.022 -17.991 1.00 94.25 100 THR A C 1
ATOM 803 O O . THR A 1 100 ? 12.359 -1.493 -16.854 1.00 94.25 100 THR A O 1
ATOM 806 N N . LYS A 1 101 ? 11.542 -1.313 -18.933 1.00 91.44 101 LYS A N 1
ATOM 807 C CA . LYS A 1 101 ? 10.391 -2.205 -18.690 1.00 91.44 101 LYS A CA 1
ATOM 808 C C . LYS A 1 101 ? 10.814 -3.561 -18.105 1.00 91.44 101 LYS A C 1
ATOM 810 O O . LYS A 1 101 ? 10.149 -4.088 -17.217 1.00 91.44 101 LYS A O 1
ATOM 815 N N . LYS A 1 102 ? 11.916 -4.127 -18.610 1.00 94.12 102 LYS A N 1
ATOM 816 C CA . LYS A 1 102 ? 12.429 -5.434 -18.179 1.00 94.12 102 LYS A CA 1
ATOM 817 C C . LYS A 1 102 ? 12.994 -5.371 -16.762 1.00 94.12 102 LYS A C 1
ATOM 819 O O . LYS A 1 102 ? 12.674 -6.229 -15.949 1.00 94.12 102 LYS A O 1
ATOM 824 N N . GLU A 1 103 ? 13.800 -4.359 -16.458 1.00 95.31 103 GLU A N 1
ATOM 825 C CA . GLU A 1 103 ? 14.388 -4.204 -15.122 1.00 95.31 103 GLU A CA 1
ATOM 826 C C . GLU A 1 103 ? 13.316 -3.954 -14.063 1.00 95.31 103 GLU A C 1
ATOM 828 O O . GLU A 1 103 ? 13.371 -4.550 -12.991 1.00 95.31 103 GLU A O 1
ATOM 833 N N . CYS A 1 104 ? 12.298 -3.152 -14.390 1.00 93.75 104 CYS A N 1
ATOM 834 C CA . CYS A 1 104 ? 11.154 -2.924 -13.512 1.00 93.75 104 CYS A CA 1
ATOM 835 C C . CYS A 1 104 ? 10.391 -4.230 -13.225 1.00 93.75 104 CYS A C 1
ATOM 837 O O . CYS A 1 104 ? 10.088 -4.538 -12.073 1.00 93.75 104 CYS A O 1
ATOM 839 N N . TYR A 1 105 ? 10.146 -5.052 -14.252 1.00 92.44 105 TYR A N 1
ATOM 840 C CA . TYR A 1 105 ? 9.522 -6.365 -14.074 1.00 92.44 105 TYR A CA 1
ATOM 841 C C . TYR A 1 105 ? 10.350 -7.289 -13.164 1.00 92.44 105 TYR A C 1
ATOM 843 O O . TYR A 1 105 ? 9.809 -7.900 -12.241 1.00 92.44 105 TYR A O 1
ATOM 851 N N . GLU A 1 106 ? 11.666 -7.367 -13.374 1.00 95.94 106 GLU A N 1
ATOM 852 C CA . GLU A 1 106 ? 12.551 -8.188 -12.537 1.00 95.94 106 GLU A CA 1
ATOM 853 C C . GLU A 1 106 ? 12.667 -7.655 -11.100 1.00 95.94 106 GLU A C 1
ATOM 855 O O . GLU A 1 106 ? 12.780 -8.436 -10.153 1.00 95.94 106 GLU A O 1
ATOM 860 N N . LEU A 1 107 ? 12.603 -6.335 -10.901 1.00 93.94 107 LEU A N 1
ATOM 861 C CA . LEU A 1 107 ? 12.525 -5.724 -9.574 1.00 93.94 107 LEU A CA 1
ATOM 862 C C . LEU A 1 107 ? 11.252 -6.165 -8.840 1.00 93.94 107 LEU A C 1
ATOM 864 O O . LEU A 1 107 ? 11.343 -6.722 -7.746 1.00 93.94 107 LEU A O 1
ATOM 868 N N . LEU A 1 108 ? 10.080 -5.991 -9.457 1.00 92.94 108 LEU A N 1
ATOM 869 C CA . LEU A 1 108 ? 8.801 -6.400 -8.867 1.00 92.94 108 LEU A CA 1
ATOM 870 C C . LEU A 1 108 ? 8.776 -7.900 -8.554 1.00 92.94 108 LEU A C 1
ATOM 872 O O . LEU A 1 108 ? 8.292 -8.317 -7.503 1.00 92.94 108 LEU A O 1
ATOM 876 N N . LYS A 1 109 ? 9.351 -8.726 -9.430 1.00 94.44 109 LYS A N 1
ATOM 877 C CA . LYS A 1 109 ? 9.452 -10.173 -9.223 1.00 94.44 109 LYS A CA 1
ATOM 878 C C . LYS A 1 109 ? 10.315 -10.538 -8.011 1.00 94.44 109 LYS A C 1
ATOM 880 O O . LYS A 1 109 ? 9.947 -11.447 -7.263 1.00 94.44 109 LYS A O 1
ATOM 885 N N . ARG A 1 110 ? 11.436 -9.839 -7.795 1.00 95.44 110 ARG A N 1
ATOM 886 C CA . ARG A 1 110 ? 12.283 -10.016 -6.601 1.00 95.44 110 ARG A CA 1
ATOM 887 C C . ARG A 1 110 ? 11.530 -9.639 -5.329 1.00 95.44 110 ARG A C 1
ATOM 889 O O . ARG A 1 110 ? 11.419 -10.480 -4.443 1.00 95.44 110 ARG A O 1
ATOM 896 N N . ILE A 1 111 ? 10.902 -8.463 -5.303 1.00 92.75 111 ILE A N 1
ATOM 897 C CA . ILE A 1 111 ? 10.117 -7.989 -4.151 1.00 92.75 111 ILE A CA 1
ATOM 898 C C . ILE A 1 111 ? 8.957 -8.948 -3.840 1.00 92.75 111 ILE A C 1
ATOM 900 O O . ILE A 1 111 ? 8.709 -9.278 -2.681 1.00 92.75 111 ILE A O 1
ATOM 904 N N . HIS A 1 112 ? 8.254 -9.446 -4.863 1.00 93.44 112 HIS A N 1
ATOM 905 C CA . HIS A 1 112 ? 7.187 -10.431 -4.680 1.00 93.44 112 HIS A CA 1
ATOM 906 C C . HIS A 1 112 ? 7.709 -11.725 -4.041 1.00 93.44 112 HIS A C 1
ATOM 908 O O . HIS A 1 112 ? 7.067 -12.276 -3.147 1.00 93.44 112 HIS A O 1
ATOM 914 N N . LYS A 1 113 ? 8.877 -12.209 -4.479 1.00 93.88 113 LYS A N 1
ATOM 915 C CA . LYS A 1 113 ? 9.504 -13.412 -3.923 1.00 93.88 113 LYS A CA 1
ATOM 916 C C . LYS A 1 113 ? 9.954 -13.204 -2.474 1.00 93.88 113 LYS A C 1
ATOM 918 O O . LYS A 1 113 ? 9.761 -14.104 -1.663 1.00 93.88 113 LYS A O 1
ATOM 923 N N . GLU A 1 114 ? 10.529 -12.047 -2.161 1.00 91.69 114 GLU A N 1
ATOM 924 C CA . GLU A 1 114 ? 10.956 -11.680 -0.804 1.00 91.69 114 GLU A CA 1
ATOM 925 C C . GLU A 1 114 ? 9.766 -11.617 0.164 1.00 91.69 114 GLU A C 1
ATOM 927 O O . GLU A 1 114 ? 9.839 -12.144 1.269 1.00 91.69 114 GLU A O 1
ATOM 932 N N . ASN A 1 115 ? 8.627 -11.089 -0.289 1.00 88.69 115 ASN A N 1
ATOM 933 C CA . ASN A 1 115 ? 7.405 -10.970 0.513 1.00 88.69 115 ASN A CA 1
ATOM 934 C C . ASN A 1 115 ? 6.471 -12.184 0.403 1.00 88.69 115 ASN A C 1
ATOM 936 O O . ASN A 1 115 ? 5.301 -12.117 0.773 1.00 88.69 115 ASN A O 1
ATOM 940 N N . LYS A 1 116 ? 6.945 -13.327 -0.105 1.00 88.62 116 LYS A N 1
ATOM 941 C CA . LYS A 1 116 ? 6.079 -14.491 -0.349 1.00 88.62 116 LYS A CA 1
ATOM 942 C C . LYS A 1 116 ? 5.404 -15.018 0.927 1.00 88.62 116 LYS A C 1
ATOM 944 O O . LYS A 1 116 ? 4.285 -15.516 0.849 1.00 88.62 116 LYS A O 1
ATOM 949 N N . ALA A 1 117 ? 6.050 -14.871 2.087 1.00 86.00 117 ALA A N 1
ATOM 950 C CA . ALA A 1 117 ? 5.498 -15.267 3.386 1.00 86.00 117 ALA A CA 1
ATOM 951 C C . ALA A 1 117 ? 4.245 -14.462 3.789 1.00 86.00 117 ALA A C 1
ATOM 953 O O . ALA A 1 117 ? 3.386 -14.990 4.487 1.00 86.00 117 ALA A O 1
ATOM 954 N N . THR A 1 118 ? 4.113 -13.220 3.312 1.00 84.50 118 THR A N 1
ATOM 955 C CA . THR A 1 118 ? 2.967 -12.327 3.566 1.00 84.50 118 THR A CA 1
ATOM 956 C C . THR A 1 118 ? 2.002 -12.250 2.374 1.00 84.50 118 THR A C 1
ATOM 958 O O . THR A 1 118 ? 1.102 -11.415 2.338 1.00 84.50 118 THR A O 1
ATOM 961 N N . GLY A 1 119 ? 2.153 -13.146 1.391 1.00 86.00 119 GLY A N 1
ATOM 962 C CA . GLY A 1 119 ? 1.311 -13.206 0.191 1.00 86.00 119 GLY A CA 1
ATOM 963 C C . GLY A 1 119 ? 1.873 -12.475 -1.033 1.00 86.00 119 GLY A C 1
ATOM 964 O O . GLY A 1 119 ? 1.234 -12.494 -2.085 1.00 86.00 119 GLY A O 1
ATOM 965 N N . GLY A 1 120 ? 3.070 -11.893 -0.929 1.00 89.62 120 GLY A N 1
ATOM 966 C CA . GLY A 1 120 ? 3.782 -11.240 -2.026 1.00 89.62 120 GLY A CA 1
ATOM 967 C C . GLY A 1 120 ? 3.139 -9.932 -2.492 1.00 89.62 120 GLY A C 1
ATOM 968 O O . GLY A 1 120 ? 2.211 -9.406 -1.883 1.00 89.62 120 GLY A O 1
ATOM 969 N N . LEU A 1 121 ? 3.637 -9.402 -3.611 1.00 91.44 121 LEU A N 1
ATOM 970 C CA . LEU A 1 121 ? 3.018 -8.246 -4.261 1.00 91.44 121 LEU A CA 1
ATOM 971 C C . LEU A 1 121 ? 1.668 -8.616 -4.875 1.00 91.44 121 LEU A C 1
ATOM 973 O O . LEU A 1 121 ? 1.575 -9.601 -5.614 1.00 91.44 121 LEU A O 1
ATOM 977 N N . LYS A 1 122 ? 0.665 -7.772 -4.627 1.00 91.25 122 LYS A N 1
ATOM 978 C CA . LYS A 1 122 ? -0.667 -7.837 -5.231 1.00 91.25 122 LYS A CA 1
ATOM 979 C C . LYS A 1 122 ? -0.920 -6.573 -6.041 1.00 91.25 122 LYS A C 1
ATOM 981 O O . LYS A 1 122 ? -0.600 -5.471 -5.605 1.00 91.25 122 LYS A O 1
ATOM 986 N N . PHE A 1 123 ? -1.492 -6.742 -7.226 1.00 91.06 123 PHE A N 1
ATOM 987 C CA . PHE A 1 123 ? -1.927 -5.612 -8.033 1.00 91.06 123 PHE A CA 1
ATOM 988 C C . PHE A 1 123 ? -3.168 -4.971 -7.398 1.00 91.06 123 PHE A C 1
ATOM 990 O O . PHE A 1 123 ? -4.136 -5.674 -7.113 1.00 91.06 123 PHE A O 1
ATOM 997 N N . VAL A 1 124 ? -3.121 -3.654 -7.183 1.00 89.62 124 VAL A N 1
ATOM 998 C CA . VAL A 1 124 ? -4.223 -2.889 -6.579 1.00 89.62 124 VAL A CA 1
ATOM 999 C C . VAL A 1 124 ? -5.078 -2.233 -7.661 1.00 89.62 124 VAL A C 1
ATOM 1001 O O . VAL A 1 124 ? -6.263 -2.530 -7.768 1.00 89.62 124 VAL A O 1
ATOM 1004 N N . THR A 1 125 ? -4.497 -1.338 -8.467 1.00 91.94 125 THR A N 1
ATOM 1005 C CA . THR A 1 125 ? -5.229 -0.600 -9.506 1.00 91.94 125 THR A CA 1
ATOM 1006 C C . THR A 1 125 ? -4.288 0.090 -10.504 1.00 91.94 125 THR A C 1
ATOM 1008 O O . THR A 1 125 ? -3.082 0.179 -10.271 1.00 91.94 125 THR A O 1
ATOM 1011 N N . LEU A 1 126 ? -4.850 0.590 -11.611 1.00 90.56 126 LEU A N 1
ATOM 1012 C CA . LEU A 1 126 ? -4.211 1.552 -12.513 1.00 90.56 126 LEU A CA 1
ATOM 1013 C C . LEU A 1 126 ? -4.762 2.950 -12.214 1.00 90.56 126 LEU A C 1
ATOM 1015 O O . LEU A 1 126 ? -5.975 3.140 -12.146 1.00 90.56 126 LEU A O 1
ATOM 1019 N N . CYS A 1 127 ? -3.885 3.939 -12.074 1.00 87.38 127 CYS A N 1
ATOM 1020 C CA . CYS A 1 127 ? -4.266 5.334 -11.871 1.00 87.38 127 CYS A CA 1
ATOM 1021 C C . CYS A 1 127 ? -3.358 6.273 -12.677 1.00 87.38 127 CYS A C 1
ATOM 1023 O O . CYS A 1 127 ? -2.250 5.906 -13.063 1.00 87.38 127 CYS A O 1
ATOM 1025 N N . TYR A 1 128 ? -3.836 7.493 -12.930 1.00 85.06 128 TYR A N 1
ATOM 1026 C CA . TYR A 1 128 ? -3.072 8.527 -13.642 1.00 85.06 128 TYR A CA 1
ATOM 1027 C C . TYR A 1 128 ? -2.143 9.337 -12.728 1.00 85.06 128 TYR A C 1
ATOM 1029 O O . TYR A 1 128 ? -1.284 10.065 -13.216 1.00 85.06 128 TYR A O 1
ATOM 1037 N N . GLY A 1 129 ? -2.309 9.231 -11.410 1.00 81.06 129 GLY A N 1
ATOM 1038 C CA . GLY A 1 129 ? -1.522 9.977 -10.439 1.00 81.06 129 GLY A CA 1
ATOM 1039 C C . GLY A 1 129 ? -2.084 9.867 -9.027 1.00 81.06 129 GLY A C 1
ATOM 1040 O O . GLY A 1 129 ? -3.201 9.388 -8.822 1.00 81.06 129 GLY A O 1
ATOM 1041 N N . ILE A 1 130 ? -1.298 10.337 -8.060 1.00 83.25 130 ILE A N 1
ATOM 1042 C CA . ILE A 1 130 ? -1.711 10.524 -6.667 1.00 83.25 130 ILE A CA 1
ATOM 1043 C C . ILE A 1 130 ? -1.959 12.021 -6.483 1.00 83.25 130 ILE A C 1
ATOM 1045 O O . ILE A 1 130 ? -1.050 12.822 -6.674 1.00 83.25 130 ILE A O 1
ATOM 1049 N N . ILE A 1 131 ? -3.192 12.398 -6.143 1.00 81.12 131 ILE A N 1
ATOM 1050 C CA . ILE A 1 131 ? -3.566 13.809 -5.929 1.00 81.12 131 ILE A CA 1
ATOM 1051 C C . ILE A 1 131 ? -3.228 14.255 -4.499 1.00 81.12 131 ILE A C 1
ATOM 1053 O O . ILE A 1 131 ? -2.941 15.423 -4.257 1.00 81.12 131 ILE A O 1
ATOM 1057 N N . GLY A 1 132 ? -3.226 13.324 -3.547 1.00 75.88 132 GLY A N 1
ATOM 1058 C CA . GLY A 1 132 ? -2.868 13.583 -2.161 1.00 75.88 132 GLY A CA 1
ATOM 1059 C C . GLY A 1 132 ? -3.100 12.361 -1.284 1.00 75.88 132 GLY A C 1
ATOM 1060 O O . GLY A 1 132 ? -3.740 11.392 -1.698 1.00 75.88 132 GLY A O 1
ATOM 1061 N N . LEU A 1 133 ? -2.573 12.426 -0.067 1.00 72.62 133 LEU A N 1
ATOM 1062 C CA . LEU A 1 133 ? -2.819 11.460 0.996 1.00 72.62 133 LEU A CA 1
ATOM 1063 C C . LEU A 1 133 ? -3.700 12.145 2.040 1.00 72.62 133 LEU A C 1
ATOM 1065 O O . LEU A 1 133 ? -3.412 13.273 2.437 1.00 72.62 133 LEU A O 1
ATOM 1069 N N . CYS A 1 134 ? -4.772 11.488 2.475 1.00 67.81 134 CYS A N 1
ATOM 1070 C CA . CYS A 1 134 ? -5.614 11.984 3.559 1.00 67.81 134 CYS A CA 1
ATOM 1071 C C . CYS A 1 134 ? -5.595 10.987 4.716 1.00 67.81 134 CYS A C 1
ATOM 1073 O O . CYS A 1 134 ? -5.726 9.781 4.509 1.00 67.81 134 CYS A O 1
ATOM 1075 N N . SER A 1 135 ? -5.408 11.494 5.931 1.00 65.75 135 SER A N 1
ATOM 1076 C CA . SER A 1 135 ? -5.562 10.724 7.158 1.00 65.75 135 SER A CA 1
ATOM 1077 C C . SER A 1 135 ? -6.892 11.091 7.806 1.00 65.75 135 SER A C 1
ATOM 1079 O O . SER A 1 135 ? -7.226 12.265 7.979 1.00 65.75 135 SER A O 1
ATOM 1081 N N . PHE A 1 136 ? -7.672 10.076 8.164 1.00 62.72 136 PHE A N 1
ATOM 1082 C CA . PHE A 1 136 ? -8.868 10.261 8.973 1.00 62.72 136 PHE A CA 1
ATOM 1083 C C . PHE A 1 136 ? -8.479 10.064 10.432 1.00 62.72 136 PHE A C 1
ATOM 1085 O O . PHE A 1 136 ? -8.316 8.939 10.898 1.00 62.72 136 PHE A O 1
ATOM 1092 N N . VAL A 1 137 ? -8.314 11.165 11.161 1.00 60.94 137 VAL A N 1
ATOM 1093 C CA . VAL A 1 137 ? -8.192 11.099 12.618 1.00 60.94 137 VAL A CA 1
ATOM 1094 C C . VAL A 1 137 ? -9.601 10.913 13.174 1.00 60.94 137 VAL A C 1
ATOM 1096 O O . VAL A 1 137 ? -10.413 11.838 13.152 1.00 60.94 137 VAL A O 1
ATOM 1099 N N . SER A 1 138 ? -9.920 9.704 13.639 1.00 55.09 138 SER A N 1
ATOM 1100 C CA . SER A 1 138 ? -11.192 9.453 14.314 1.00 55.09 138 SER A CA 1
ATOM 1101 C C . SER A 1 138 ? -11.165 10.108 15.692 1.00 55.09 138 SER A C 1
ATOM 1103 O O . SER A 1 138 ? -10.576 9.579 16.631 1.00 55.09 138 SER A O 1
ATOM 1105 N N . SER A 1 139 ? -11.796 11.273 15.821 1.00 54.56 139 SER A N 1
ATOM 1106 C CA . SER A 1 139 ? -11.937 11.969 17.100 1.00 54.56 139 SER A CA 1
ATOM 1107 C C . SER A 1 139 ? -13.107 11.372 17.886 1.00 54.56 139 SER A C 1
ATOM 1109 O O . SER A 1 139 ? -14.211 11.917 17.895 1.00 54.56 139 SER A O 1
ATOM 1111 N N . TYR A 1 140 ? -12.894 10.218 18.522 1.00 52.53 140 TYR A N 1
ATOM 1112 C CA . TYR A 1 140 ? -13.815 9.754 19.557 1.00 52.53 140 TYR A CA 1
ATOM 1113 C C . TYR A 1 140 ? -13.502 10.482 20.869 1.00 52.53 140 TYR A C 1
ATOM 1115 O O . TYR A 1 140 ? -12.619 10.080 21.618 1.00 52.53 140 TYR A O 1
ATOM 1123 N N . GLY A 1 141 ? -14.271 11.542 21.141 1.00 49.53 141 GLY A N 1
ATOM 1124 C CA . GLY A 1 141 ? -14.508 12.059 22.493 1.00 49.53 141 GLY A CA 1
ATOM 1125 C C . GLY A 1 141 ? -13.872 13.412 22.823 1.00 49.53 141 GLY A C 1
ATOM 1126 O O . GLY A 1 141 ? -12.738 13.481 23.290 1.00 49.53 141 GLY A O 1
ATOM 1127 N N . ARG A 1 142 ? -14.660 14.482 22.691 1.00 38.44 142 ARG A N 1
ATOM 1128 C CA . ARG A 1 142 ? -14.750 15.512 23.735 1.00 38.44 142 ARG A CA 1
ATOM 1129 C C . ARG A 1 142 ? -16.142 15.455 24.337 1.00 38.44 142 ARG A C 1
ATOM 1131 O O . ARG A 1 142 ? -17.076 15.151 23.561 1.00 38.44 142 ARG A O 1
#

Foldseek 3Di:
DDDDDDDDDDDDDPVRDDPDPVVVCCVVVVHDDPVRVVVVVVVVVVVVVVVVVVCVVVQPPDFDKDWDWDDDVPQWIWIWIWTCPGSPDIDIDTDPDTDGPVRVVVVQVVQQVVCVVVVGDDDDDDDPDDPDDDDDDPPDDD